Protein AF-A0AA35N519-F1 (afdb_monomer)

Secondary structure (DSSP, 8-state):
--STTTTTSS--PPPPTTTTT---TTTTS--PPP-STTSPP-STT----S---HHHHHHHHHHHHHHHHHHHHHHHHHHS--S------GGG--TT-GGGHHHHHHHHHHHHHHHHHHHTT---

Sequence (124 aa):
MRIEQEIAAEGLAPPNPWLADAADPEGQQPAAAPEREGAPKSATGSFIIDNVGPASLLDLINQSFEVMQTSLAQYKIAGYPPDVLINVPKRVCRFFEFYKAPELIALGREIARDTLDNYEGIKR

Radius of gyration: 23.69 Å; Cα contacts (8 Å, |Δi|>4): 23; chains: 1; bounding box: 54×67×38 Å

Solvent-accessible surface area (backbone atoms only — not comparable to full-atom values): 8305 Å² total; per-residue (Å²): 141,74,72,76,65,61,69,75,73,70,77,85,65,73,79,54,80,81,58,80,73,54,74,57,75,84,81,64,60,75,77,74,80,67,91,51,94,88,44,83,73,67,74,82,85,72,73,83,71,87,85,57,55,75,68,54,55,52,51,51,52,52,51,50,50,54,51,53,52,48,54,52,51,52,52,47,41,71,79,53,70,67,98,72,83,82,83,74,78,72,87,82,59,62,100,82,49,70,89,50,49,70,60,52,54,52,49,50,53,50,53,46,48,57,51,48,34,58,72,74,64,58,77,128

pLDDT: mean 74.84, std 19.75, range [36.47, 97.5]

Structure (mmCIF, N/CA/C/O backbone):
data_AF-A0AA35N519-F1
#
_entry.id   AF-A0AA35N519-F1
#
loop_
_atom_site.group_PDB
_atom_site.id
_atom_site.type_symbol
_atom_site.label_atom_id
_atom_site.label_alt_id
_atom_site.label_comp_id
_atom_site.label_asym_id
_atom_site.label_entity_id
_atom_site.label_seq_id
_atom_site.pdbx_PDB_ins_code
_atom_site.Cartn_x
_atom_site.Cartn_y
_atom_site.Cartn_z
_atom_site.occupancy
_atom_site.B_iso_or_equiv
_atom_site.auth_seq_id
_atom_site.auth_comp_id
_atom_site.auth_asym_id
_atom_site.auth_atom_id
_atom_site.pdbx_PDB_model_num
ATOM 1 N N . MET A 1 1 ? 5.595 55.797 8.402 1.00 44.34 1 MET A N 1
ATOM 2 C CA . MET A 1 1 ? 5.902 55.386 9.792 1.00 44.34 1 MET A CA 1
ATOM 3 C C . MET A 1 1 ? 4.678 55.061 10.666 1.00 44.34 1 MET A C 1
ATOM 5 O O . MET A 1 1 ? 4.862 54.886 11.859 1.00 44.34 1 MET A O 1
ATOM 9 N N . ARG A 1 2 ? 3.446 54.920 10.134 1.00 46.41 2 ARG A N 1
ATOM 10 C CA . ARG A 1 2 ? 2.279 54.489 10.946 1.00 46.41 2 ARG A CA 1
ATOM 11 C C . ARG A 1 2 ? 1.533 53.257 10.408 1.00 46.41 2 ARG A C 1
ATOM 13 O O . ARG A 1 2 ? 0.694 52.729 11.110 1.00 46.41 2 ARG A O 1
ATOM 20 N N . ILE A 1 3 ? 1.875 52.789 9.204 1.00 40.06 3 ILE A N 1
ATOM 21 C CA . ILE A 1 3 ? 1.225 51.637 8.544 1.00 40.06 3 ILE A CA 1
ATOM 22 C C . ILE A 1 3 ? 2.057 50.348 8.711 1.00 40.06 3 ILE A C 1
ATOM 24 O O . ILE A 1 3 ? 1.530 49.248 8.657 1.00 40.06 3 ILE A O 1
ATOM 28 N N . GLU A 1 4 ? 3.351 50.467 9.023 1.00 38.47 4 GLU A N 1
ATOM 29 C CA . GLU A 1 4 ? 4.219 49.308 9.305 1.00 38.47 4 GLU A CA 1
ATOM 30 C C . GLU A 1 4 ? 4.023 48.737 10.721 1.00 38.47 4 GLU A C 1
ATOM 32 O O . GLU A 1 4 ? 4.503 47.648 11.012 1.00 38.47 4 GLU A O 1
ATOM 37 N N . GLN A 1 5 ? 3.314 49.449 11.605 1.00 41.28 5 GLN A N 1
ATOM 38 C CA . GLN A 1 5 ? 3.095 49.018 12.991 1.00 41.28 5 GLN A CA 1
ATOM 39 C C . GLN A 1 5 ? 1.828 48.168 13.182 1.00 41.28 5 GLN A C 1
ATOM 41 O O . GLN A 1 5 ? 1.746 47.454 14.175 1.00 41.28 5 GLN A O 1
ATOM 46 N N . GLU A 1 6 ? 0.874 48.182 12.243 1.00 36.47 6 GLU A N 1
ATOM 47 C CA . GLU A 1 6 ? -0.340 47.347 12.332 1.00 36.47 6 GLU A CA 1
ATOM 48 C C . GLU A 1 6 ? -0.126 45.919 11.804 1.00 36.47 6 GLU A C 1
ATOM 50 O O . GLU A 1 6 ? -0.732 44.982 12.310 1.00 36.47 6 GLU A O 1
ATOM 55 N N . ILE A 1 7 ? 0.812 45.708 10.873 1.00 37.19 7 ILE A N 1
ATOM 56 C CA . ILE A 1 7 ? 1.111 44.372 10.312 1.00 37.19 7 ILE A CA 1
ATOM 57 C C . ILE A 1 7 ? 1.860 43.486 11.332 1.00 37.19 7 ILE A C 1
ATOM 59 O O . ILE A 1 7 ? 1.902 42.267 11.204 1.00 37.19 7 ILE A O 1
ATOM 63 N N . ALA A 1 8 ? 2.424 44.083 12.386 1.00 36.72 8 ALA A N 1
ATOM 64 C CA . ALA A 1 8 ? 3.100 43.352 13.455 1.00 36.72 8 ALA A CA 1
ATOM 65 C C . ALA A 1 8 ? 2.137 42.759 14.508 1.00 36.72 8 ALA A C 1
ATOM 67 O O . ALA A 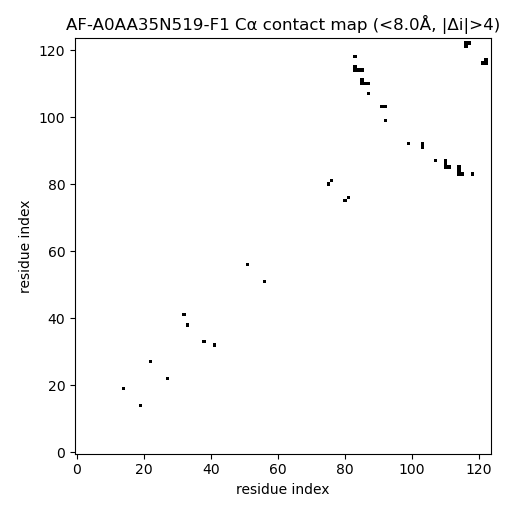1 8 ? 2.591 42.011 15.373 1.00 36.72 8 ALA A O 1
ATOM 68 N N . ALA A 1 9 ? 0.838 43.093 14.468 1.00 40.62 9 ALA A N 1
ATOM 69 C CA . ALA A 1 9 ? -0.108 42.770 15.542 1.00 40.62 9 ALA A CA 1
ATOM 70 C C . ALA A 1 9 ? -1.094 41.626 15.232 1.00 40.62 9 ALA A C 1
ATOM 72 O O . ALA A 1 9 ? -1.724 41.117 16.156 1.00 40.62 9 ALA A O 1
ATOM 73 N N . GLU A 1 10 ? -1.203 41.160 13.986 1.00 42.28 10 GLU A N 1
ATOM 74 C CA . GLU A 1 10 ? -2.119 40.073 13.612 1.00 42.28 10 GLU A CA 1
ATOM 7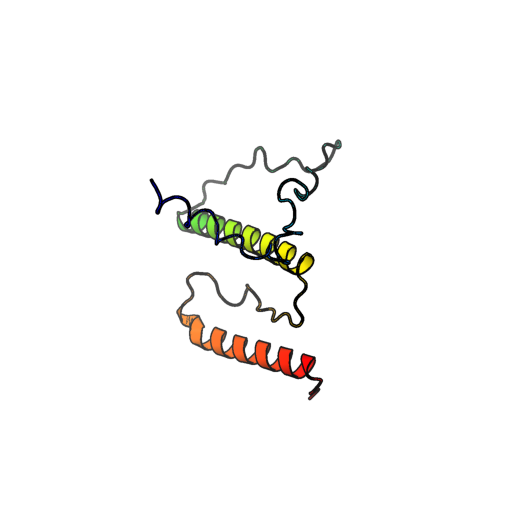5 C C . GLU A 1 10 ? -1.388 38.999 12.805 1.00 42.28 10 GLU A C 1
ATOM 77 O O . GLU A 1 10 ? -1.046 39.186 11.641 1.00 42.28 10 GLU A O 1
ATOM 82 N N . GLY A 1 11 ? -1.134 37.850 13.432 1.00 41.00 11 GLY A N 1
ATOM 83 C CA . GLY A 1 11 ? -0.512 36.721 12.736 1.00 41.00 11 GLY A CA 1
ATOM 84 C C . GLY A 1 11 ? 0.024 35.592 13.609 1.00 41.00 11 GLY A C 1
ATOM 85 O O . GLY A 1 11 ? 0.495 34.594 13.069 1.00 41.00 11 GLY A O 1
ATOM 86 N N . LEU A 1 12 ? -0.068 35.688 14.939 1.00 42.94 12 LEU A N 1
ATOM 87 C CA . LEU A 1 12 ? 0.093 34.520 15.807 1.00 42.94 12 LEU A CA 1
ATOM 88 C C . LEU A 1 12 ? -1.160 33.650 15.666 1.00 42.94 12 LEU A C 1
ATOM 90 O O . LEU A 1 12 ? -2.069 33.697 16.493 1.00 42.94 12 LEU A O 1
ATOM 94 N N . ALA A 1 13 ? -1.218 32.874 14.580 1.00 52.00 13 ALA A N 1
ATOM 95 C CA . ALA A 1 13 ? -2.092 31.715 14.514 1.00 52.00 13 ALA A CA 1
ATOM 96 C C . ALA A 1 13 ? -1.900 30.912 15.814 1.00 52.00 13 ALA A C 1
ATOM 98 O O . ALA A 1 13 ? -0.756 30.791 16.273 1.00 52.00 13 ALA A O 1
ATOM 99 N N . PRO A 1 14 ? -2.979 30.406 16.441 1.00 57.59 14 PRO A N 1
ATOM 100 C CA . PRO A 1 14 ? -2.844 29.616 17.656 1.00 57.59 14 PRO A CA 1
ATOM 101 C C . PRO A 1 14 ? -1.804 28.517 17.409 1.00 57.59 14 PRO A C 1
ATOM 103 O O . PRO A 1 14 ? -1.810 27.939 16.315 1.00 57.59 14 PRO A O 1
ATOM 106 N N . PRO A 1 15 ? -0.888 28.260 18.365 1.00 54.16 15 PRO A N 1
ATOM 107 C CA . PRO A 1 15 ? 0.133 27.237 18.201 1.00 54.16 15 PRO A CA 1
ATOM 108 C C . PRO A 1 15 ? -0.579 25.956 17.800 1.00 54.16 15 PRO A C 1
ATOM 110 O O . PRO A 1 15 ? -1.465 25.485 18.515 1.00 54.16 15 PRO A O 1
ATOM 113 N N . ASN A 1 16 ? -0.275 25.476 16.594 1.00 55.88 16 ASN A N 1
ATOM 114 C CA . ASN A 1 16 ? -0.975 24.342 16.030 1.00 55.88 16 ASN A CA 1
ATOM 115 C C . ASN A 1 16 ? -0.799 23.167 17.014 1.00 55.88 16 ASN A C 1
ATOM 117 O O . ASN A 1 16 ? 0.344 22.755 17.237 1.00 55.88 16 ASN A O 1
ATOM 121 N N . PRO A 1 17 ? -1.882 22.641 17.621 1.00 57.34 17 PRO A N 1
ATOM 122 C CA . PRO A 1 17 ? -1.792 21.619 18.668 1.00 57.34 17 PRO A CA 1
ATOM 123 C C . PRO A 1 17 ? -1.058 20.354 18.209 1.00 57.34 17 PRO A C 1
ATOM 125 O O . PRO A 1 17 ? -0.515 19.620 19.024 1.00 57.34 17 PRO A O 1
ATOM 128 N N . TRP A 1 18 ? -1.002 20.137 16.893 1.00 56.19 18 TRP A N 1
ATOM 129 C CA . TRP A 1 18 ? -0.344 19.014 16.228 1.00 56.19 18 TRP A CA 1
ATOM 130 C C . TRP A 1 18 ? 1.163 19.219 15.983 1.00 56.19 18 TRP A C 1
ATOM 132 O O . TRP A 1 18 ? 1.839 18.295 15.540 1.00 56.19 18 TRP A O 1
ATOM 142 N N . LEU A 1 19 ? 1.693 20.422 16.238 1.00 53.88 19 LEU A N 1
ATOM 143 C CA . LEU A 1 19 ? 3.115 20.778 16.094 1.00 53.88 19 LEU A CA 1
ATOM 144 C C . LEU A 1 19 ? 3.845 20.914 17.434 1.00 53.88 19 LEU A C 1
ATOM 146 O O . LEU A 1 19 ? 5.072 20.943 17.441 1.00 53.88 19 LEU A O 1
ATOM 150 N N . ALA A 1 20 ? 3.121 20.993 18.554 1.00 53.59 20 ALA A N 1
ATOM 151 C CA . ALA A 1 20 ? 3.727 21.083 19.884 1.00 53.59 20 ALA A CA 1
ATOM 152 C C . ALA A 1 20 ? 4.458 19.789 20.291 1.00 53.59 20 ALA A C 1
ATOM 154 O O . ALA A 1 20 ? 5.381 19.842 21.096 1.00 53.59 20 ALA A O 1
ATOM 155 N N . ASP A 1 21 ? 4.063 18.662 19.692 1.00 54.56 21 ASP A N 1
ATOM 156 C CA . ASP A 1 21 ? 4.648 17.330 19.879 1.00 54.56 21 ASP A CA 1
ATOM 157 C C . ASP A 1 21 ? 5.152 16.772 18.533 1.00 54.56 21 ASP A C 1
ATOM 159 O O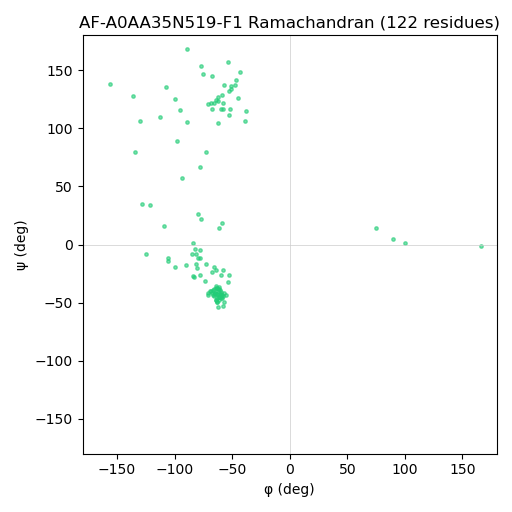 . ASP A 1 21 ? 5.033 15.587 18.211 1.00 54.56 21 ASP A O 1
ATOM 163 N N . ALA A 1 22 ? 5.638 17.665 17.659 1.00 50.72 22 ALA A N 1
ATOM 164 C CA . ALA A 1 22 ? 6.345 17.247 16.460 1.00 50.72 22 ALA A CA 1
ATOM 165 C C . ALA A 1 22 ? 7.601 16.503 16.920 1.00 50.72 22 ALA A C 1
ATOM 167 O O . ALA A 1 22 ? 8.532 17.137 17.408 1.00 50.72 22 ALA A O 1
ATOM 168 N N . ALA A 1 23 ? 7.572 15.169 16.802 1.00 52.88 23 ALA A N 1
ATOM 169 C CA . ALA A 1 23 ? 8.656 14.272 17.185 1.00 52.88 23 ALA A CA 1
ATOM 170 C C . ALA A 1 23 ? 10.010 14.896 16.836 1.00 52.88 23 ALA A C 1
ATOM 172 O O . ALA A 1 23 ? 10.284 15.132 15.655 1.00 52.88 23 ALA A O 1
ATOM 173 N N . ASP A 1 24 ? 10.795 15.198 17.871 1.00 53.69 24 ASP A N 1
ATOM 174 C CA . ASP A 1 24 ? 12.133 15.757 17.742 1.00 53.69 24 ASP A CA 1
ATOM 175 C C . ASP A 1 24 ? 12.944 14.853 16.797 1.00 53.69 24 ASP A C 1
ATOM 177 O O . ASP A 1 24 ? 13.213 13.694 17.139 1.00 53.69 24 ASP A O 1
ATOM 181 N N . PRO A 1 25 ? 13.297 15.328 15.587 1.00 52.34 25 PRO A N 1
ATOM 182 C CA . PRO A 1 25 ? 14.014 14.511 14.622 1.00 52.34 25 PRO A CA 1
ATOM 183 C C . PRO A 1 25 ? 15.407 14.113 15.129 1.00 52.34 25 PRO A C 1
ATOM 185 O O . PRO A 1 25 ? 15.934 13.104 14.666 1.00 52.34 25 PRO A O 1
ATOM 188 N N . GLU A 1 26 ? 15.989 14.852 16.081 1.00 53.09 26 GLU A N 1
ATOM 189 C CA . GLU A 1 26 ? 17.298 14.542 16.667 1.00 53.09 26 GLU A CA 1
ATOM 190 C C . GLU A 1 26 ? 17.199 13.495 17.792 1.00 53.09 26 GLU A C 1
ATOM 192 O O . GLU A 1 26 ? 18.122 12.701 17.985 1.00 53.09 26 GLU A O 1
ATOM 197 N N . GLY A 1 27 ? 16.061 13.423 18.491 1.00 54.81 27 GLY A N 1
ATOM 198 C CA . GLY A 1 27 ? 15.818 12.488 19.597 1.00 54.81 27 GLY A CA 1
ATOM 199 C C . GLY A 1 27 ? 15.459 11.054 19.181 1.00 54.81 27 GLY A C 1
ATOM 200 O O . GLY A 1 27 ? 15.456 10.153 20.022 1.00 54.81 27 GLY A O 1
ATOM 201 N N . GLN A 1 28 ? 15.163 10.818 17.899 1.00 54.78 28 GLN A N 1
ATOM 202 C CA . GLN A 1 28 ? 14.653 9.533 17.398 1.00 54.78 28 GLN A CA 1
ATOM 203 C C . GLN A 1 28 ? 15.439 8.970 16.208 1.00 54.78 28 GLN A C 1
ATOM 205 O O . GLN A 1 28 ? 14.906 8.264 15.348 1.00 54.78 28 GLN A O 1
ATOM 210 N N . GLN A 1 29 ? 16.752 9.202 16.204 1.00 55.75 29 GLN A N 1
ATOM 211 C CA . GLN A 1 29 ? 17.673 8.354 15.454 1.00 55.75 29 GLN A CA 1
ATOM 212 C C . GLN A 1 29 ? 17.578 6.924 16.033 1.00 55.75 29 GLN A C 1
ATOM 214 O O . GLN A 1 29 ? 17.727 6.763 17.249 1.00 55.75 29 GLN A O 1
ATOM 219 N N . PRO A 1 30 ? 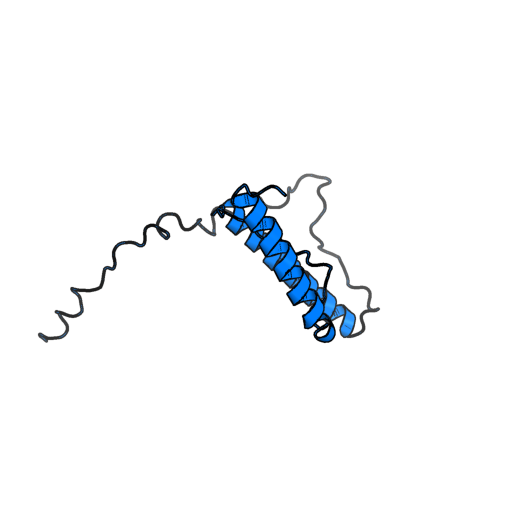17.342 5.863 15.234 1.00 53.09 30 PRO A N 1
ATOM 220 C CA . PRO A 1 30 ? 17.501 4.502 15.737 1.00 53.09 30 PRO A CA 1
ATOM 221 C C . PRO A 1 30 ? 18.894 4.381 16.360 1.00 53.09 30 PRO A C 1
ATOM 223 O O . PRO A 1 30 ? 19.869 4.844 15.764 1.00 53.09 30 PRO A O 1
ATOM 226 N N . ALA A 1 31 ? 18.966 3.819 17.574 1.00 54.59 31 ALA A N 1
ATOM 227 C CA . ALA A 1 31 ? 20.213 3.681 18.319 1.00 54.59 31 ALA A CA 1
ATOM 228 C C . ALA A 1 31 ? 21.314 3.174 17.380 1.00 54.59 31 ALA A C 1
ATOM 230 O O . ALA A 1 31 ? 21.112 2.180 16.674 1.00 54.59 31 ALA A O 1
ATOM 231 N N . ALA A 1 32 ? 22.434 3.903 17.332 1.00 58.50 32 ALA A N 1
ATOM 232 C CA . ALA A 1 32 ? 23.560 3.582 16.468 1.00 58.50 32 ALA A CA 1
ATOM 233 C C . ALA A 1 32 ? 23.895 2.084 16.563 1.00 58.50 32 ALA A C 1
ATOM 235 O O . ALA A 1 32 ? 23.792 1.482 17.637 1.00 58.50 32 ALA A O 1
ATOM 236 N N . ALA A 1 33 ? 24.246 1.477 15.424 1.00 57.53 33 ALA A N 1
ATOM 237 C CA . ALA A 1 33 ? 24.510 0.045 15.346 1.00 57.53 33 ALA A CA 1
ATOM 238 C C . ALA A 1 33 ? 25.510 -0.370 16.448 1.00 57.53 33 ALA A C 1
ATOM 240 O O . ALA A 1 33 ? 26.508 0.322 16.644 1.00 57.53 33 ALA A O 1
ATOM 241 N N . PRO A 1 34 ? 25.256 -1.463 17.188 1.00 59.84 34 PRO A N 1
ATOM 242 C CA . PRO A 1 34 ? 26.042 -1.798 18.369 1.00 59.84 34 PRO A CA 1
ATOM 243 C C . PRO A 1 34 ? 27.507 -2.054 17.994 1.00 59.84 34 PRO A C 1
ATOM 245 O O . PRO A 1 34 ? 27.790 -2.957 17.216 1.00 59.84 34 PRO A O 1
ATOM 248 N N . GLU A 1 35 ? 28.448 -1.324 18.594 1.00 66.19 35 GLU A N 1
ATOM 249 C CA . GLU A 1 35 ? 29.899 -1.463 18.354 1.00 66.19 35 GLU A CA 1
ATOM 250 C C . GLU A 1 35 ? 30.532 -2.646 19.115 1.00 66.19 35 GLU A C 1
ATOM 252 O O . GLU A 1 35 ? 31.714 -2.645 19.453 1.00 66.19 35 GLU A O 1
ATOM 257 N N . ARG A 1 36 ? 29.743 -3.680 19.429 1.00 67.12 36 ARG A N 1
ATOM 258 C CA . ARG A 1 36 ? 30.242 -4.868 20.134 1.00 67.12 36 ARG A CA 1
ATOM 259 C C . ARG A 1 36 ? 31.060 -5.752 19.197 1.00 67.12 36 ARG A C 1
ATOM 261 O O . ARG A 1 36 ? 30.741 -5.896 18.016 1.00 67.12 36 ARG A O 1
ATOM 268 N N . GLU A 1 37 ? 32.073 -6.414 19.742 1.00 50.03 37 GLU A N 1
ATOM 269 C CA . GLU A 1 37 ? 32.859 -7.405 19.012 1.00 50.03 37 GLU A CA 1
ATOM 270 C C . GLU A 1 37 ? 31.929 -8.524 18.490 1.00 50.03 37 GLU A C 1
ATOM 272 O O . GLU A 1 37 ? 31.150 -9.117 19.240 1.00 50.03 37 GLU A O 1
ATOM 277 N N . GLY A 1 38 ? 31.914 -8.731 17.168 1.00 61.94 38 GLY A N 1
ATOM 278 C CA . GLY A 1 38 ? 30.986 -9.646 16.488 1.00 61.94 38 GLY A CA 1
ATOM 279 C C . GLY A 1 38 ? 29.645 -9.044 16.033 1.00 61.94 38 GLY A C 1
ATOM 280 O O . GLY A 1 38 ? 28.796 -9.785 15.536 1.00 61.94 38 GLY A O 1
ATOM 281 N N . ALA A 1 39 ? 29.417 -7.734 16.172 1.00 63.06 39 ALA A N 1
ATOM 282 C CA . ALA A 1 39 ? 28.316 -7.063 15.477 1.00 63.06 39 ALA A CA 1
ATOM 283 C C . ALA A 1 39 ? 28.559 -7.046 13.956 1.00 63.06 39 ALA A C 1
ATOM 285 O O . ALA A 1 39 ? 29.715 -6.930 13.528 1.00 63.06 39 ALA A O 1
ATOM 286 N N . PRO A 1 40 ? 27.507 -7.155 13.118 1.00 60.75 40 PRO A N 1
ATOM 287 C CA . PRO A 1 40 ? 27.672 -7.001 11.682 1.00 60.75 40 PRO A CA 1
ATOM 288 C C . PRO A 1 40 ? 28.229 -5.602 11.421 1.00 60.75 40 PRO A C 1
ATOM 290 O O . PRO A 1 40 ? 27.591 -4.598 11.739 1.00 60.75 40 PRO A O 1
ATOM 293 N N . LYS A 1 41 ? 29.445 -5.532 10.873 1.00 62.06 41 LYS A N 1
ATOM 294 C CA . LYS A 1 41 ? 29.995 -4.267 10.394 1.00 62.06 41 LYS A CA 1
ATOM 295 C C . LYS A 1 41 ? 29.015 -3.752 9.343 1.00 62.06 41 LYS A C 1
ATOM 297 O O . LYS A 1 41 ? 28.635 -4.506 8.445 1.00 62.06 41 LYS A O 1
ATOM 302 N N . SER A 1 42 ? 28.585 -2.493 9.485 1.00 69.12 42 SER A N 1
ATOM 303 C CA . SER A 1 42 ? 27.906 -1.764 8.406 1.00 69.12 42 SER A CA 1
ATOM 304 C C . SER A 1 42 ? 28.652 -2.033 7.099 1.00 69.12 42 SER A C 1
ATOM 306 O O . SER A 1 42 ? 29.862 -2.258 7.152 1.00 69.12 42 SER A O 1
ATOM 308 N N . ALA A 1 43 ? 27.952 -2.046 5.962 1.00 64.31 43 ALA A N 1
ATOM 309 C CA . ALA A 1 43 ? 28.400 -2.547 4.653 1.00 64.31 43 ALA A CA 1
ATOM 310 C C . ALA A 1 43 ? 29.665 -1.875 4.049 1.00 64.31 43 ALA A C 1
ATOM 312 O O . ALA A 1 43 ? 29.921 -1.972 2.849 1.00 64.31 43 ALA A O 1
ATOM 313 N N . THR A 1 44 ? 30.464 -1.195 4.865 1.00 58.22 44 THR A N 1
ATOM 314 C CA . THR A 1 44 ? 31.873 -0.856 4.703 1.00 58.22 44 THR A CA 1
ATOM 315 C C . THR A 1 44 ? 32.648 -2.012 4.066 1.00 58.22 44 THR A C 1
ATOM 317 O O . THR A 1 44 ? 32.921 -3.030 4.701 1.00 58.22 44 THR A O 1
ATOM 320 N N . GLY A 1 45 ? 33.008 -1.840 2.793 1.00 61.97 45 GLY A N 1
ATOM 321 C CA . GLY A 1 45 ? 33.741 -2.831 2.002 1.00 61.97 45 GLY A CA 1
ATOM 322 C C . GLY A 1 45 ? 32.880 -3.670 1.056 1.00 61.97 45 GLY A C 1
ATOM 323 O O . GLY A 1 45 ? 33.427 -4.521 0.363 1.00 61.97 45 GLY A O 1
ATOM 324 N N . SER A 1 46 ? 31.565 -3.435 0.985 1.00 67.94 46 SER A N 1
ATOM 325 C CA . SER A 1 46 ? 30.746 -3.989 -0.095 1.00 67.94 46 SER A CA 1
ATOM 326 C C . SER A 1 46 ? 31.072 -3.278 -1.410 1.00 67.94 46 SER A C 1
ATOM 328 O O . SER A 1 46 ? 30.972 -2.058 -1.528 1.00 67.94 46 SER A O 1
ATOM 330 N N . PHE A 1 47 ? 31.508 -4.052 -2.395 1.00 63.34 47 PHE A N 1
ATOM 331 C CA . PHE A 1 47 ? 31.673 -3.611 -3.773 1.00 63.34 47 PHE A CA 1
ATOM 332 C C . PHE A 1 47 ? 30.564 -4.244 -4.610 1.00 63.34 47 PHE A C 1
ATOM 334 O O . PHE A 1 47 ? 30.243 -5.425 -4.458 1.00 63.34 47 PHE A O 1
ATOM 341 N N . ILE A 1 48 ? 29.947 -3.438 -5.471 1.00 63.88 48 ILE A N 1
ATOM 342 C CA . ILE A 1 48 ? 28.981 -3.925 -6.452 1.00 63.88 48 ILE A CA 1
ATOM 343 C C . ILE A 1 48 ? 29.772 -4.770 -7.455 1.00 63.88 48 ILE A C 1
ATOM 345 O O . ILE A 1 48 ? 30.723 -4.280 -8.053 1.00 63.88 48 ILE A O 1
ATOM 349 N N . ILE A 1 49 ? 29.417 -6.044 -7.616 1.00 66.44 49 ILE A N 1
ATOM 350 C CA . ILE A 1 49 ? 29.983 -6.887 -8.675 1.00 66.44 49 ILE A CA 1
ATOM 351 C C . ILE A 1 49 ? 29.534 -6.277 -10.008 1.00 66.44 49 ILE A C 1
ATOM 353 O O . ILE A 1 49 ? 28.332 -6.121 -10.223 1.00 66.44 49 ILE A O 1
ATOM 357 N N . ASP A 1 50 ? 30.478 -5.956 -10.894 1.00 60.19 50 ASP A N 1
ATOM 358 C CA . ASP A 1 50 ? 30.298 -5.197 -12.148 1.00 60.19 50 ASP A CA 1
ATOM 359 C C . ASP A 1 50 ? 29.360 -5.840 -13.199 1.00 60.19 50 ASP A C 1
ATOM 361 O O . ASP A 1 50 ? 29.300 -5.404 -14.346 1.00 60.19 50 ASP A O 1
ATOM 365 N N . ASN A 1 51 ? 28.562 -6.851 -12.840 1.00 55.59 51 ASN A N 1
ATOM 366 C CA . ASN A 1 51 ? 27.534 -7.439 -13.707 1.00 55.59 51 ASN A CA 1
ATOM 367 C C . ASN A 1 51 ? 26.256 -6.571 -13.800 1.00 55.59 51 ASN A C 1
ATOM 369 O O . ASN A 1 51 ? 25.167 -7.057 -14.111 1.00 55.59 51 ASN A O 1
ATOM 373 N N . VAL A 1 52 ? 26.361 -5.278 -13.506 1.00 57.47 52 VAL A N 1
ATOM 374 C CA . VAL A 1 52 ? 25.237 -4.347 -13.452 1.00 57.47 52 VAL A CA 1
ATOM 375 C C . VAL A 1 52 ? 25.134 -3.569 -14.759 1.00 57.47 52 VAL A C 1
ATOM 377 O O . VAL A 1 52 ? 25.659 -2.471 -14.914 1.00 57.47 52 VAL A O 1
ATOM 380 N N . GLY A 1 53 ? 24.390 -4.119 -15.722 1.00 62.47 53 GLY A N 1
ATOM 381 C CA . GLY A 1 53 ? 23.822 -3.279 -16.777 1.00 62.47 53 GLY A CA 1
ATOM 382 C C . GLY A 1 53 ? 23.014 -2.123 -16.151 1.00 62.47 53 GLY A C 1
ATOM 383 O O . GLY A 1 53 ? 22.547 -2.258 -15.017 1.00 62.47 53 GLY A O 1
ATOM 384 N N . PRO A 1 54 ? 22.798 -0.997 -16.854 1.00 62.41 54 PRO A N 1
ATOM 385 C CA . PRO A 1 54 ? 22.138 0.198 -16.303 1.00 62.41 54 PRO A CA 1
ATOM 386 C C . PRO A 1 54 ? 20.774 -0.079 -15.639 1.00 62.41 54 PRO A C 1
ATOM 388 O O . PRO A 1 54 ? 20.393 0.614 -14.698 1.00 62.41 54 PRO A O 1
ATOM 391 N N . ALA A 1 55 ? 20.074 -1.138 -16.060 1.00 66.31 55 ALA A N 1
ATOM 392 C CA . ALA A 1 55 ? 18.844 -1.617 -15.428 1.00 66.31 55 ALA A CA 1
ATOM 393 C C . ALA A 1 55 ? 19.030 -2.061 -13.962 1.00 66.31 55 ALA A C 1
ATOM 395 O O . ALA A 1 55 ? 18.166 -1.801 -13.132 1.00 66.31 55 ALA A O 1
ATOM 396 N N . SER A 1 56 ? 20.164 -2.680 -13.612 1.00 79.12 56 SER A N 1
ATOM 397 C CA . SER A 1 56 ? 20.420 -3.155 -12.247 1.00 79.12 56 SER A CA 1
ATOM 398 C C . SER A 1 56 ? 20.722 -2.020 -11.270 1.00 79.12 56 SER A C 1
ATOM 400 O O . SER A 1 56 ? 20.397 -2.140 -10.090 1.00 79.12 56 SER A O 1
ATOM 402 N N . LEU A 1 57 ? 21.332 -0.925 -11.735 1.00 84.69 57 LEU A N 1
ATOM 403 C CA . LEU A 1 57 ? 21.548 0.260 -10.904 1.00 84.69 57 LEU A CA 1
ATOM 404 C C . LEU A 1 57 ? 20.224 0.988 -10.635 1.00 84.69 57 LEU A C 1
ATOM 406 O O . LEU A 1 57 ? 19.968 1.396 -9.505 1.00 84.69 57 LEU A O 1
ATOM 410 N N . LEU A 1 58 ? 19.367 1.115 -11.653 1.00 85.62 58 LEU A N 1
ATOM 411 C CA . LEU A 1 58 ? 18.048 1.728 -11.497 1.00 85.62 58 LEU A CA 1
ATOM 412 C C . LEU A 1 58 ? 17.186 0.928 -10.503 1.00 85.62 58 LEU A C 1
ATOM 414 O O . LEU A 1 58 ? 16.595 1.502 -9.590 1.00 85.62 58 LEU A O 1
ATOM 418 N N . ASP A 1 59 ? 17.173 -0.401 -10.629 1.00 83.75 59 ASP A N 1
ATOM 419 C CA . ASP A 1 59 ? 16.458 -1.283 -9.703 1.00 83.75 59 ASP A CA 1
ATOM 420 C C . ASP A 1 59 ? 16.973 -1.138 -8.262 1.00 83.75 59 ASP A C 1
ATOM 422 O O . ASP A 1 59 ? 16.171 -1.063 -7.331 1.00 83.75 59 ASP A O 1
ATOM 426 N N . LEU A 1 60 ? 18.292 -1.018 -8.068 1.00 86.50 60 LEU A N 1
ATOM 427 C CA . LEU A 1 60 ? 18.886 -0.793 -6.747 1.00 86.50 60 LEU A CA 1
ATOM 428 C C . LEU A 1 60 ? 18.453 0.549 -6.136 1.00 86.50 60 LEU A C 1
ATOM 430 O O . LEU A 1 60 ? 18.125 0.619 -4.948 1.00 86.50 60 LEU A O 1
ATOM 434 N N . ILE A 1 61 ? 18.429 1.611 -6.943 1.00 88.88 61 ILE A N 1
ATOM 435 C CA . ILE A 1 61 ? 17.992 2.944 -6.515 1.00 88.88 61 ILE A CA 1
ATOM 436 C C . ILE A 1 61 ? 16.508 2.913 -6.129 1.00 88.88 61 ILE A C 1
ATOM 438 O O . ILE A 1 61 ? 16.149 3.367 -5.042 1.00 88.88 61 ILE A O 1
ATOM 442 N N . ASN A 1 62 ? 15.655 2.322 -6.970 1.00 88.69 62 ASN A N 1
ATOM 443 C CA . ASN A 1 62 ? 14.229 2.167 -6.682 1.00 88.69 62 ASN A CA 1
ATOM 444 C C . ASN A 1 62 ? 14.003 1.378 -5.390 1.00 88.69 62 ASN A C 1
ATOM 446 O O . ASN A 1 62 ? 13.249 1.820 -4.524 1.00 88.69 62 ASN A O 1
ATOM 450 N N . GLN A 1 63 ? 14.716 0.265 -5.209 1.00 86.94 63 GLN A N 1
ATOM 451 C CA . GLN A 1 63 ? 14.615 -0.534 -3.992 1.00 86.94 63 GLN A CA 1
ATOM 452 C C . GLN A 1 63 ? 15.038 0.254 -2.747 1.00 86.94 63 GLN A C 1
ATOM 454 O O . GLN A 1 63 ? 14.406 0.134 -1.696 1.00 86.94 63 GLN A O 1
ATOM 459 N N . SER A 1 64 ? 16.078 1.082 -2.862 1.00 90.69 64 SER A N 1
ATOM 460 C CA . SER A 1 64 ? 16.542 1.941 -1.768 1.00 90.69 64 SER A CA 1
ATOM 461 C C . SER A 1 64 ? 15.475 2.965 -1.367 1.00 90.69 64 SER A C 1
ATOM 463 O O . SER A 1 64 ? 15.209 3.144 -0.176 1.00 90.69 64 SER A O 1
ATOM 465 N N . PHE A 1 65 ? 14.805 3.589 -2.343 1.00 91.69 65 PHE A N 1
ATOM 466 C CA . PHE A 1 65 ? 13.690 4.500 -2.074 1.00 91.69 65 PHE A CA 1
ATOM 467 C C . PHE A 1 65 ? 12.494 3.790 -1.441 1.00 91.69 65 PHE A C 1
ATOM 469 O O . PHE A 1 65 ? 11.922 4.302 -0.480 1.00 91.69 65 PHE A O 1
ATOM 476 N N . GLU A 1 66 ? 12.137 2.602 -1.926 1.00 89.19 66 GLU A N 1
ATOM 477 C CA . GLU A 1 66 ? 11.052 1.809 -1.347 1.00 89.19 66 GLU A CA 1
ATOM 478 C C . GLU A 1 66 ? 11.316 1.468 0.124 1.00 89.19 66 GLU A C 1
ATOM 480 O O . GLU A 1 66 ? 10.407 1.569 0.955 1.00 89.19 66 GLU A O 1
ATOM 485 N N . VAL A 1 67 ? 12.553 1.092 0.469 1.00 91.75 67 VAL A N 1
ATOM 486 C CA . VAL A 1 67 ? 12.950 0.810 1.856 1.00 91.75 67 VAL A CA 1
ATOM 487 C C . VAL A 1 67 ? 12.827 2.070 2.709 1.00 91.75 67 VAL A C 1
ATOM 489 O O . VAL A 1 67 ? 12.169 2.033 3.747 1.00 91.75 67 VAL A O 1
ATOM 492 N N . MET A 1 68 ? 13.373 3.198 2.246 1.00 95.62 68 MET A N 1
ATOM 493 C CA . MET A 1 68 ? 13.289 4.478 2.957 1.00 95.62 68 MET A CA 1
ATOM 494 C C . MET A 1 68 ? 11.834 4.892 3.223 1.00 95.62 68 MET A C 1
ATOM 496 O O . MET A 1 68 ? 11.471 5.189 4.361 1.00 95.62 68 MET A O 1
ATOM 500 N N . GLN A 1 69 ? 10.984 4.862 2.193 1.00 93.62 69 GLN A N 1
ATOM 501 C CA . GLN A 1 69 ? 9.566 5.205 2.317 1.00 93.62 69 GLN A CA 1
ATOM 502 C C . GLN A 1 69 ? 8.829 4.255 3.266 1.00 93.62 69 GLN A C 1
ATOM 504 O O . GLN A 1 69 ? 7.981 4.699 4.034 1.00 93.62 69 GLN A O 1
ATOM 509 N N . THR A 1 70 ? 9.157 2.958 3.248 1.00 92.50 70 THR A N 1
ATOM 510 C CA . THR A 1 70 ? 8.558 1.972 4.162 1.00 92.50 70 THR A CA 1
ATOM 511 C C . THR A 1 70 ? 8.895 2.289 5.612 1.00 92.50 70 THR A C 1
ATOM 513 O O . THR A 1 70 ? 7.986 2.349 6.437 1.00 92.50 70 THR A O 1
ATOM 516 N N . SER A 1 71 ? 10.171 2.534 5.908 1.00 94.38 71 SER A N 1
ATOM 517 C CA . SER A 1 71 ? 10.623 2.853 7.262 1.00 94.38 71 SER A CA 1
ATOM 518 C C . SER A 1 71 ? 9.981 4.140 7.781 1.00 94.38 71 SER A C 1
ATOM 520 O O . SER A 1 71 ? 9.471 4.164 8.899 1.00 94.38 71 SER A O 1
ATOM 522 N N . LEU A 1 72 ? 9.932 5.193 6.956 1.00 94.75 72 LEU A N 1
ATOM 523 C CA . LEU A 1 72 ? 9.293 6.460 7.326 1.00 94.75 72 LEU A CA 1
ATOM 524 C C . LEU A 1 72 ? 7.782 6.310 7.537 1.00 94.75 72 LEU A C 1
ATOM 526 O O . LEU A 1 72 ? 7.244 6.854 8.499 1.00 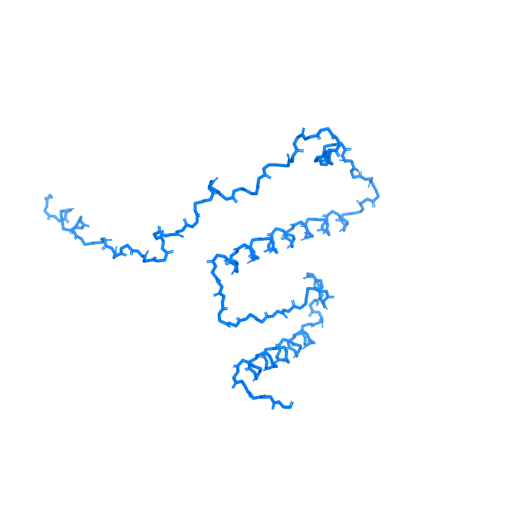94.75 72 LEU A O 1
ATOM 530 N N . ALA A 1 73 ? 7.094 5.560 6.674 1.00 92.62 73 ALA A N 1
ATOM 531 C CA . ALA A 1 73 ? 5.665 5.308 6.824 1.00 92.62 73 ALA A CA 1
ATOM 532 C C . ALA A 1 73 ? 5.365 4.537 8.116 1.00 92.62 73 ALA A C 1
ATOM 534 O O . ALA A 1 73 ? 4.489 4.941 8.873 1.00 92.62 73 ALA A O 1
ATOM 535 N N . GLN A 1 74 ? 6.120 3.474 8.409 1.00 92.88 74 GLN A N 1
ATOM 536 C CA . GLN A 1 74 ? 5.976 2.709 9.652 1.00 92.88 74 GLN A CA 1
ATOM 537 C C . GLN A 1 74 ? 6.230 3.574 10.886 1.00 92.88 74 GLN A C 1
ATOM 539 O O . GLN A 1 74 ? 5.464 3.512 11.844 1.00 92.88 74 GLN A O 1
ATOM 544 N N . TYR A 1 75 ? 7.259 4.420 10.837 1.00 94.50 75 TYR A N 1
ATOM 545 C CA . TYR A 1 75 ? 7.551 5.367 11.904 1.00 94.50 75 TYR A CA 1
ATOM 546 C C . TYR A 1 75 ? 6.388 6.339 12.139 1.00 94.50 75 TYR A C 1
ATOM 548 O O . TYR A 1 75 ? 5.953 6.535 13.272 1.00 94.50 75 TYR A O 1
ATOM 556 N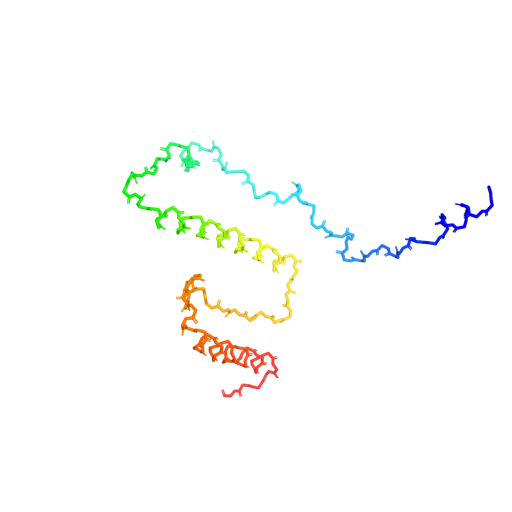 N . LYS A 1 76 ? 5.828 6.910 11.065 1.00 94.31 76 LYS A N 1
ATOM 557 C CA . LYS A 1 76 ? 4.680 7.819 11.164 1.00 94.31 76 LYS A CA 1
ATOM 558 C C . LYS A 1 76 ? 3.417 7.119 11.653 1.00 94.31 76 LYS A C 1
ATOM 560 O O . LYS A 1 76 ? 2.724 7.703 12.470 1.00 94.31 76 LYS A O 1
ATOM 565 N N . ILE A 1 77 ? 3.148 5.885 11.232 1.00 93.50 77 ILE A N 1
ATOM 566 C CA . ILE A 1 77 ? 2.012 5.095 11.737 1.00 93.50 77 ILE A CA 1
ATOM 567 C C . ILE A 1 77 ? 2.170 4.807 13.237 1.00 93.50 77 ILE A C 1
ATOM 569 O O . ILE A 1 77 ? 1.187 4.830 13.967 1.00 93.50 77 ILE A O 1
ATOM 573 N N . ALA A 1 78 ? 3.393 4.561 13.715 1.00 92.56 78 ALA A N 1
ATOM 574 C CA . ALA A 1 78 ? 3.643 4.325 15.135 1.00 92.56 78 ALA A CA 1
ATOM 575 C C . ALA A 1 78 ? 3.450 5.591 15.990 1.00 92.56 78 ALA A C 1
ATOM 577 O O . ALA A 1 78 ? 2.902 5.500 17.085 1.00 92.56 78 ALA A O 1
ATOM 578 N N . GLY A 1 79 ? 3.882 6.758 15.497 1.00 93.12 79 GLY A N 1
ATOM 579 C CA . GLY A 1 79 ? 3.689 8.043 16.185 1.00 93.12 79 GLY A CA 1
ATOM 580 C C . GLY A 1 79 ? 2.279 8.627 16.041 1.00 93.12 79 GLY A C 1
ATOM 581 O O . GLY A 1 79 ? 1.827 9.367 16.907 1.00 93.12 79 GLY A O 1
ATOM 582 N N . TYR A 1 80 ? 1.578 8.280 14.961 1.00 91.69 80 TYR A N 1
ATOM 583 C CA . TYR A 1 80 ? 0.233 8.748 14.630 1.00 91.69 80 TYR A CA 1
ATOM 584 C C . TYR A 1 80 ? -0.615 7.546 14.186 1.00 91.69 80 TYR A C 1
ATOM 586 O O . TYR A 1 80 ? -0.766 7.314 12.980 1.00 91.69 80 TYR A O 1
ATOM 594 N N . PRO A 1 81 ? -1.128 6.741 15.136 1.00 92.31 81 PRO A N 1
ATOM 595 C CA . PRO A 1 81 ? -1.893 5.546 14.806 1.00 92.31 81 PRO A CA 1
ATOM 596 C C . PRO A 1 81 ? -3.210 5.932 14.114 1.00 92.31 81 PRO A C 1
ATOM 598 O O . PRO A 1 81 ? -3.996 6.684 14.691 1.00 92.31 81 PRO A O 1
ATOM 601 N N . PRO A 1 82 ? -3.471 5.449 12.886 1.00 93.50 82 PRO A N 1
ATOM 602 C CA . PRO A 1 82 ? -4.722 5.718 12.188 1.00 93.50 82 PRO A CA 1
ATOM 603 C C . PRO A 1 82 ? -5.864 4.856 12.742 1.00 93.50 82 PRO A C 1
ATOM 605 O O . PRO A 1 82 ? -5.631 3.730 13.184 1.00 93.50 82 PRO A O 1
ATOM 608 N N . ASP A 1 83 ? -7.105 5.336 12.624 1.00 94.06 83 ASP A N 1
ATOM 609 C CA . ASP A 1 83 ? -8.299 4.553 12.983 1.00 94.06 83 ASP A CA 1
ATOM 610 C C . ASP A 1 83 ? -8.461 3.308 12.097 1.00 94.06 83 ASP A C 1
ATOM 612 O O . ASP A 1 83 ? -8.853 2.238 12.561 1.00 94.06 83 ASP A O 1
ATOM 616 N N . VAL A 1 84 ? -8.135 3.452 10.809 1.00 94.75 84 VAL A N 1
ATOM 617 C CA . VAL A 1 84 ? -8.206 2.391 9.802 1.00 94.75 84 VAL A CA 1
ATOM 618 C C . VAL A 1 84 ? -6.953 2.430 8.938 1.00 94.75 84 VAL A C 1
ATOM 620 O O . VAL A 1 84 ? -6.614 3.465 8.363 1.00 94.75 84 VAL A O 1
ATOM 623 N N . LEU A 1 85 ? -6.280 1.285 8.803 1.00 94.81 85 LEU A N 1
ATOM 624 C CA . LEU A 1 85 ? -5.118 1.124 7.930 1.00 94.81 85 LEU A CA 1
ATOM 625 C C . LEU A 1 85 ? -5.448 0.182 6.769 1.00 94.81 85 LEU A C 1
ATOM 627 O O . LEU A 1 85 ? -5.556 -1.029 6.948 1.00 94.81 85 LEU A O 1
ATOM 631 N N . ILE A 1 86 ? -5.546 0.737 5.561 1.00 95.81 86 ILE A N 1
ATOM 632 C CA . ILE A 1 86 ? -5.737 -0.036 4.329 1.00 95.81 86 ILE A CA 1
ATOM 633 C C . ILE A 1 86 ? -4.359 -0.410 3.778 1.00 95.81 86 ILE A C 1
ATOM 635 O O . ILE A 1 86 ? -3.642 0.433 3.237 1.00 95.81 86 ILE A O 1
ATOM 639 N N . ASN A 1 87 ? -3.968 -1.676 3.928 1.00 93.12 87 ASN A N 1
ATOM 640 C CA . ASN A 1 87 ? -2.650 -2.146 3.510 1.00 93.12 87 ASN A CA 1
ATOM 641 C C . ASN A 1 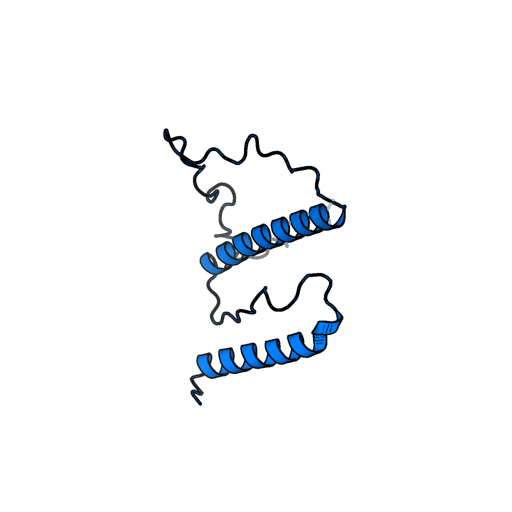87 ? -2.689 -2.770 2.109 1.00 93.12 87 ASN A C 1
ATOM 643 O O . ASN A 1 87 ? -3.301 -3.817 1.904 1.00 93.12 87 ASN A O 1
ATOM 647 N N . VAL A 1 88 ? -1.991 -2.157 1.152 1.00 92.44 88 VAL A N 1
ATOM 648 C CA . VAL A 1 88 ? -1.877 -2.667 -0.220 1.00 92.44 88 VAL A CA 1
ATOM 649 C C . VAL A 1 88 ? -0.533 -3.388 -0.388 1.00 92.44 88 VAL A C 1
ATOM 651 O O . VAL A 1 88 ? 0.517 -2.789 -0.134 1.00 92.44 88 VAL A O 1
ATOM 654 N N . PRO A 1 89 ? -0.513 -4.662 -0.827 1.00 90.56 89 PRO A N 1
ATOM 655 C CA . PRO A 1 89 ? 0.734 -5.382 -1.064 1.00 90.56 89 PRO A CA 1
ATOM 656 C C . PRO A 1 89 ? 1.630 -4.656 -2.076 1.00 90.56 89 PRO A C 1
ATOM 658 O O . PRO A 1 89 ? 1.173 -4.231 -3.127 1.00 90.56 89 PRO A O 1
ATOM 661 N N . LYS A 1 90 ? 2.938 -4.569 -1.817 1.00 84.69 90 LYS A N 1
ATOM 662 C CA .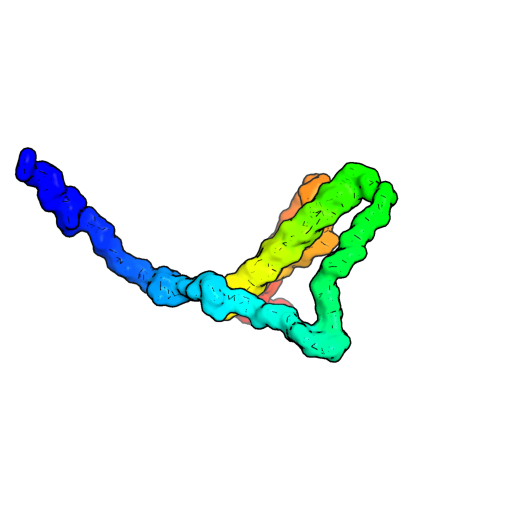 LYS A 1 90 ? 3.889 -3.922 -2.750 1.00 84.69 90 LYS A CA 1
ATOM 663 C C . LYS A 1 90 ? 4.341 -4.829 -3.899 1.00 84.69 90 LYS A C 1
ATOM 665 O O . LYS A 1 90 ? 4.863 -4.365 -4.898 1.00 84.69 90 LYS A O 1
ATOM 670 N N . ARG A 1 91 ? 4.129 -6.144 -3.767 1.00 86.44 91 ARG A N 1
ATOM 671 C CA . ARG A 1 91 ? 4.589 -7.162 -4.731 1.00 86.44 91 ARG A CA 1
ATOM 672 C C . ARG A 1 91 ? 3.677 -7.339 -5.952 1.00 86.44 91 ARG A C 1
ATOM 674 O O . ARG A 1 91 ? 4.000 -8.151 -6.810 1.00 86.44 91 ARG A O 1
ATOM 681 N N . VAL A 1 92 ? 2.539 -6.643 -6.023 1.00 89.56 92 VAL A N 1
ATOM 682 C CA . VAL A 1 92 ? 1.574 -6.798 -7.132 1.00 89.56 92 VAL A CA 1
ATOM 683 C C . VAL A 1 92 ? 1.956 -6.031 -8.398 1.00 89.56 92 VAL A C 1
ATOM 685 O O . VAL A 1 92 ? 1.475 -6.385 -9.472 1.00 89.56 92 VAL A O 1
ATOM 688 N N . CYS A 1 93 ? 2.814 -5.013 -8.296 1.00 90.44 93 CYS A N 1
ATOM 689 C CA . CYS A 1 93 ? 3.240 -4.196 -9.429 1.00 90.44 93 CYS A CA 1
ATOM 690 C C . CYS A 1 93 ? 4.596 -3.546 -9.142 1.00 90.44 93 CYS A C 1
ATOM 692 O O . CYS A 1 93 ? 4.810 -3.042 -8.040 1.00 90.44 93 CYS A O 1
ATOM 694 N N . ARG A 1 94 ? 5.493 -3.518 -10.133 1.00 86.62 94 ARG A N 1
ATOM 695 C CA . ARG A 1 94 ? 6.732 -2.719 -10.091 1.00 86.62 94 ARG A CA 1
ATOM 696 C C . ARG A 1 94 ? 6.497 -1.315 -10.661 1.00 86.62 94 ARG A C 1
ATOM 698 O O . ARG A 1 94 ? 5.485 -1.052 -11.308 1.00 86.62 94 ARG A O 1
ATOM 705 N N . PHE A 1 95 ? 7.465 -0.421 -10.462 1.00 85.12 95 PHE A N 1
ATOM 706 C CA . PHE A 1 95 ? 7.365 1.010 -10.788 1.00 85.12 95 PHE A CA 1
ATOM 707 C C . PHE A 1 95 ? 6.961 1.326 -12.245 1.00 85.12 95 PHE A C 1
ATOM 709 O O . PHE A 1 95 ? 6.281 2.317 -12.489 1.00 85.12 95 PHE A O 1
ATOM 716 N N . PHE A 1 96 ? 7.344 0.484 -13.213 1.00 88.31 96 PHE A N 1
ATOM 717 C CA . PHE A 1 96 ? 7.107 0.717 -14.647 1.00 88.31 96 PHE A CA 1
ATOM 718 C C . PHE A 1 96 ? 6.050 -0.208 -15.280 1.00 88.31 96 PHE A C 1
ATOM 720 O O . PHE A 1 96 ? 5.962 -0.305 -16.503 1.00 88.31 96 PHE A O 1
ATOM 727 N N . GLU A 1 97 ? 5.226 -0.896 -14.485 1.00 90.81 97 GLU A N 1
ATOM 728 C CA . GLU A 1 97 ? 4.212 -1.834 -14.996 1.00 90.81 97 GLU A CA 1
ATOM 729 C C . GLU A 1 97 ? 2.830 -1.185 -15.186 1.00 90.81 97 GLU A C 1
ATOM 731 O O . GLU A 1 97 ? 1.817 -1.647 -14.665 1.00 90.81 97 GLU A O 1
ATOM 736 N N . PHE A 1 98 ? 2.763 -0.119 -15.986 1.00 94.06 98 PHE A N 1
ATOM 737 C CA . PHE A 1 98 ? 1.526 0.653 -16.199 1.00 94.06 98 PHE A CA 1
ATOM 738 C C . PHE A 1 98 ? 0.365 -0.162 -16.785 1.00 94.06 98 PHE A C 1
ATOM 740 O O . PHE A 1 98 ? -0.800 0.158 -16.562 1.00 94.06 98 PHE A O 1
ATOM 747 N N . TYR A 1 99 ? 0.672 -1.235 -17.515 1.00 95.38 99 TYR A N 1
ATOM 748 C CA . TYR A 1 99 ? -0.329 -2.125 -18.098 1.00 95.38 99 TYR A CA 1
ATOM 749 C C . TYR A 1 99 ? -1.152 -2.883 -17.040 1.00 95.38 99 TYR A C 1
ATOM 751 O O . TYR A 1 99 ? -2.246 -3.324 -17.365 1.00 95.38 99 TYR A O 1
ATOM 759 N N . LYS A 1 100 ? -0.664 -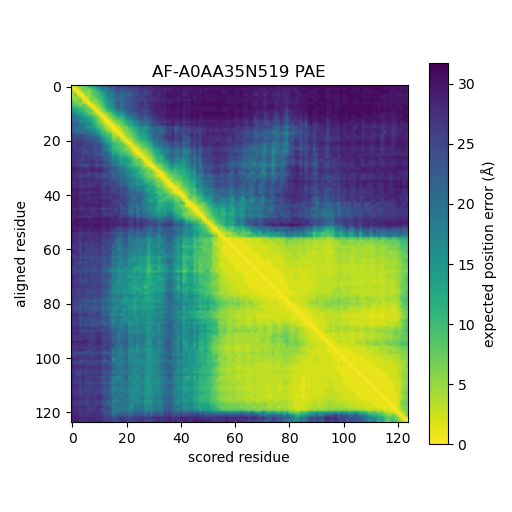2.985 -15.790 1.00 95.06 100 LYS A N 1
ATOM 760 C CA . LYS A 1 100 ? -1.374 -3.595 -14.648 1.00 95.06 100 LYS A CA 1
ATOM 761 C C . LYS A 1 100 ? -2.344 -2.647 -13.933 1.00 95.06 100 LYS A C 1
ATOM 763 O O . LYS A 1 100 ? -2.911 -2.995 -12.894 1.00 95.06 100 LYS A O 1
ATOM 768 N N . ALA A 1 101 ? -2.481 -1.408 -14.409 1.00 95.38 101 ALA A N 1
ATOM 769 C CA . ALA A 1 101 ? -3.315 -0.408 -13.751 1.00 95.38 101 ALA A CA 1
ATOM 770 C C . ALA A 1 101 ? -4.777 -0.864 -13.547 1.00 95.38 101 ALA A C 1
ATOM 772 O O . ALA A 1 101 ? -5.289 -0.662 -12.443 1.00 95.38 101 ALA A O 1
ATOM 773 N N . PRO A 1 102 ? -5.459 -1.499 -14.526 1.00 96.50 102 PRO A N 1
ATOM 774 C CA . PRO A 1 102 ? -6.830 -1.971 -14.327 1.00 96.50 102 PRO A CA 1
ATOM 775 C C . PRO A 1 102 ? -6.953 -2.976 -13.173 1.00 96.50 102 PRO A C 1
ATOM 777 O O . PRO A 1 102 ? -7.853 -2.852 -12.340 1.00 96.50 102 PRO A O 1
ATOM 780 N N . GLU A 1 103 ? -6.028 -3.932 -13.084 1.00 95.50 103 GLU A N 1
ATOM 781 C CA . GLU A 1 103 ? -6.005 -4.958 -12.042 1.00 95.50 103 GLU A CA 1
ATOM 782 C C . GLU A 1 103 ? -5.701 -4.360 -10.667 1.00 95.50 103 GLU A C 1
ATOM 784 O O . GLU A 1 103 ? -6.355 -4.705 -9.685 1.00 95.50 103 GLU A O 1
ATOM 789 N N . LEU A 1 104 ? -4.753 -3.422 -10.591 1.00 95.69 104 LEU A N 1
ATOM 790 C CA . LEU A 1 104 ? -4.427 -2.713 -9.353 1.00 95.69 104 LEU A CA 1
ATOM 791 C C . LEU A 1 104 ? -5.602 -1.888 -8.826 1.00 95.69 104 LEU A C 1
ATOM 793 O O . LEU A 1 104 ? -5.837 -1.856 -7.619 1.00 95.69 104 LEU A O 1
ATOM 797 N N . ILE A 1 105 ? -6.354 -1.232 -9.713 1.00 96.19 105 ILE A N 1
ATOM 798 C CA . ILE A 1 105 ? -7.544 -0.465 -9.328 1.00 96.19 105 ILE A CA 1
ATOM 799 C C . ILE A 1 105 ? -8.621 -1.404 -8.780 1.00 96.19 105 ILE A C 1
ATOM 801 O O . ILE A 1 105 ? -9.235 -1.096 -7.757 1.00 96.19 105 ILE A O 1
ATOM 805 N N . ALA A 1 106 ? -8.856 -2.541 -9.440 1.00 97.25 106 ALA A N 1
ATOM 806 C CA . ALA A 1 106 ? -9.817 -3.535 -8.972 1.00 97.25 106 ALA A CA 1
ATOM 807 C C . ALA A 1 106 ? -9.418 -4.096 -7.596 1.00 97.25 106 ALA A C 1
ATOM 809 O O . ALA A 1 106 ? -10.236 -4.086 -6.676 1.00 97.25 106 ALA A O 1
ATOM 810 N N . LEU A 1 107 ? -8.148 -4.477 -7.433 1.00 96.44 107 LEU A N 1
ATOM 811 C CA . LEU A 1 107 ? -7.595 -4.964 -6.171 1.00 96.44 107 LEU A CA 1
ATOM 812 C C . LEU A 1 107 ? -7.709 -3.919 -5.054 1.00 96.44 107 LEU A C 1
ATOM 814 O O . LEU A 1 107 ? -8.118 -4.237 -3.942 1.00 96.44 107 LEU A O 1
ATOM 818 N N . GLY A 1 108 ? -7.385 -2.657 -5.340 1.00 96.50 108 GLY A N 1
ATOM 819 C CA . GLY A 1 108 ? -7.503 -1.575 -4.365 1.00 96.50 108 GLY A CA 1
ATOM 820 C C . GLY A 1 108 ? -8.940 -1.383 -3.876 1.00 96.50 108 GLY A C 1
ATOM 821 O O . GLY A 1 108 ? -9.158 -1.174 -2.685 1.00 96.50 108 GLY A O 1
ATOM 822 N N . ARG A 1 109 ? -9.931 -1.508 -4.771 1.00 97.50 109 ARG A N 1
ATOM 823 C CA . ARG A 1 109 ? -11.356 -1.448 -4.401 1.00 97.50 109 ARG A CA 1
ATOM 824 C C . ARG A 1 109 ? -11.767 -2.609 -3.505 1.00 97.50 109 ARG A C 1
ATOM 826 O O . ARG A 1 109 ? -12.515 -2.384 -2.561 1.00 97.50 109 ARG A O 1
ATOM 833 N N . GLU A 1 110 ? -11.299 -3.817 -3.803 1.00 96.75 110 GLU A N 1
ATOM 834 C CA . GLU A 1 110 ? -11.567 -5.009 -2.995 1.00 96.75 110 GLU A CA 1
ATOM 835 C C . GLU A 1 110 ? -10.982 -4.863 -1.588 1.00 96.75 110 GLU A C 1
ATOM 837 O O . GLU A 1 110 ? -11.733 -4.905 -0.619 1.00 96.75 110 GLU A O 1
ATOM 842 N N . ILE A 1 111 ? -9.685 -4.557 -1.475 1.00 96.69 111 ILE A N 1
ATOM 843 C CA . ILE A 1 111 ? -9.016 -4.376 -0.179 1.00 96.69 111 ILE A CA 1
ATOM 844 C C . ILE A 1 111 ? -9.693 -3.268 0.631 1.00 96.69 111 ILE A C 1
ATOM 846 O O . ILE A 1 111 ? -9.926 -3.438 1.826 1.00 96.69 111 ILE A O 1
ATOM 850 N N . ALA A 1 112 ? -10.017 -2.133 0.005 1.00 96.69 112 ALA A N 1
ATOM 851 C CA . ALA A 1 112 ? -10.654 -1.021 0.700 1.00 96.69 112 ALA A CA 1
ATOM 852 C C . ALA A 1 112 ? -12.050 -1.393 1.212 1.00 96.69 112 ALA A C 1
ATOM 854 O O . ALA A 1 112 ? -12.338 -1.155 2.382 1.00 96.69 112 ALA A O 1
ATOM 855 N N . ARG A 1 113 ? -12.888 -2.005 0.364 1.00 95.56 113 ARG A N 1
ATOM 856 C CA . ARG A 1 113 ? -14.224 -2.470 0.757 1.00 95.56 113 ARG A CA 1
ATOM 857 C C . ARG A 1 113 ? -14.129 -3.451 1.919 1.00 95.56 113 ARG A C 1
ATOM 859 O O . ARG A 1 113 ? -14.738 -3.217 2.950 1.00 95.56 113 ARG A O 1
ATOM 866 N N . ASP A 1 114 ? -13.311 -4.487 1.781 1.00 95.25 114 ASP A N 1
ATOM 867 C CA . ASP A 1 114 ? -13.192 -5.530 2.795 1.00 95.25 114 ASP A CA 1
ATOM 868 C C . ASP A 1 114 ? -12.635 -4.965 4.117 1.00 95.25 114 ASP A C 1
ATOM 870 O O . ASP A 1 114 ? -13.054 -5.365 5.202 1.00 95.25 114 ASP A O 1
ATOM 874 N N . THR A 1 115 ? -11.710 -4.001 4.058 1.00 95.94 115 THR A N 1
ATOM 875 C CA . THR A 1 115 ? -11.181 -3.334 5.260 1.00 95.94 115 THR A CA 1
ATOM 876 C C . THR A 1 115 ? -12.254 -2.499 5.964 1.00 95.94 115 THR A C 1
ATOM 878 O O . THR A 1 115 ? -12.357 -2.551 7.189 1.00 95.94 115 THR A O 1
ATOM 881 N N . LEU A 1 116 ? -13.059 -1.753 5.204 1.00 95.12 116 LEU A N 1
ATOM 882 C CA . LEU A 1 116 ? -14.124 -0.906 5.745 1.00 95.12 116 LEU A CA 1
ATOM 883 C C . LEU A 1 116 ? -15.295 -1.732 6.288 1.00 95.12 116 LEU A C 1
ATOM 885 O O . LEU A 1 116 ? -15.730 -1.474 7.405 1.00 95.12 116 LEU A O 1
ATOM 889 N N . ASP A 1 117 ? -15.729 -2.772 5.575 1.00 94.88 117 ASP A N 1
ATOM 890 C CA . ASP A 1 117 ? -16.784 -3.688 6.031 1.00 94.88 117 ASP A CA 1
ATOM 891 C C . ASP A 1 117 ? -16.405 -4.323 7.384 1.00 94.88 117 ASP A C 1
ATOM 893 O O . ASP A 1 117 ? -17.216 -4.397 8.312 1.00 94.88 117 ASP A O 1
ATOM 897 N N . ASN A 1 118 ? -15.135 -4.724 7.530 1.00 92.75 118 ASN A N 1
ATOM 898 C CA . ASN A 1 118 ? -14.600 -5.246 8.788 1.00 92.75 118 ASN A CA 1
ATOM 899 C C . ASN A 1 118 ? -14.558 -4.191 9.903 1.00 92.75 118 ASN A C 1
ATOM 901 O O . ASN A 1 118 ? -14.829 -4.527 11.057 1.00 92.75 118 ASN A O 1
ATOM 905 N N . TYR A 1 119 ? -14.219 -2.941 9.578 1.00 93.81 119 TYR A N 1
ATOM 906 C CA . TYR A 1 119 ? -14.189 -1.836 10.539 1.00 93.81 119 TYR A CA 1
ATOM 907 C C . TYR A 1 119 ? -15.593 -1.451 11.027 1.00 93.81 119 TYR A C 1
ATOM 909 O O . TYR A 1 119 ? -15.792 -1.229 12.219 1.00 93.81 119 TYR A O 1
ATOM 917 N N . GLU A 1 120 ? -16.583 -1.451 10.133 1.00 92.56 120 GLU A N 1
ATOM 918 C CA . GLU A 1 120 ? -17.988 -1.150 10.442 1.00 92.56 120 GLU A CA 1
ATOM 919 C C . GLU A 1 120 ? -18.727 -2.329 11.106 1.00 92.56 120 GLU A C 1
ATOM 921 O O . GLU A 1 120 ? -19.878 -2.198 11.525 1.00 92.56 120 GLU A O 1
ATOM 926 N N . GLY A 1 121 ? -18.077 -3.491 11.242 1.00 83.56 121 GLY A N 1
ATOM 927 C CA . GLY A 1 121 ? -18.664 -4.680 11.862 1.00 83.56 121 GLY A CA 1
ATOM 928 C C . GLY A 1 121 ? -19.687 -5.399 10.979 1.00 83.56 121 GLY A C 1
ATOM 929 O O . GLY A 1 121 ? -20.397 -6.286 11.461 1.00 83.56 121 GLY A O 1
ATOM 930 N N . ILE A 1 122 ? -19.735 -5.073 9.686 1.00 72.69 122 ILE A N 1
ATOM 931 C CA . ILE A 1 122 ? -20.528 -5.764 8.668 1.00 72.69 122 ILE A CA 1
ATOM 932 C C . ILE A 1 122 ? -19.771 -7.048 8.301 1.00 72.69 122 ILE A C 1
ATOM 934 O O . ILE A 1 122 ? -19.224 -7.209 7.214 1.00 72.69 122 ILE A O 1
ATOM 938 N N . LYS A 1 123 ? -19.676 -7.980 9.256 1.00 57.72 123 LYS A N 1
ATOM 939 C CA . LYS A 1 123 ? -19.112 -9.306 8.992 1.00 57.72 123 LYS A CA 1
ATOM 940 C C . LYS A 1 123 ? -20.049 -10.056 8.054 1.00 57.72 123 LYS A C 1
ATOM 942 O O . LYS A 1 123 ? -21.194 -10.329 8.417 1.00 57.72 123 LYS A O 1
ATOM 947 N N . ARG A 1 124 ? -19.550 -10.375 6.865 1.00 56.94 124 ARG A N 1
ATOM 948 C CA . ARG A 1 124 ? -20.219 -11.233 5.888 1.00 56.94 124 ARG A CA 1
ATOM 949 C C . ARG A 1 124 ? -19.845 -12.697 6.078 1.00 56.94 124 ARG A C 1
ATOM 951 O O . ARG A 1 124 ? -18.705 -12.959 6.522 1.00 56.94 124 ARG A O 1
#

Foldseek 3Di:
DPPVVVVVPDDCDPPDPVVVPPPDPVVDDDPPQDPDDPGPDDCVPDDDDPPDDVVNVVVVVQVVVVVVVVVVVVVCCVVPPDLFDQDDDPPQDDPPPVVCVVVSVVVSVVSVVVRVCVSVVVDD

Mean predicted aligned error: 16.05 Å